Protein AF-A0A938FPZ3-F1 (afdb_monomer)

Secondary structure (DSSP, 8-state):
------PPP-HHHHHHHHHHHHHHTT-S----------HHHHHHHHHHHHTTTTTT-HHHHS-HHHHT-GGGT--

pLDDT: mean 88.5, std 15.42, range [37.59, 98.31]

Mean predicted aligned error: 6.88 Å

Sequence (75 aa):
MKSAEVSSPDKEQYTRSLVDLASRAGLHRVGVARAEVLHRARHALDERKSHGLHNEMQFTFRNPSRSTDPHKTMP

Solvent-accessible surface area (backbone atoms only — not comparable to full-atom values): 4812 Å² total; per-residue (Å²): 135,81,80,76,79,74,71,77,70,56,64,67,60,51,52,50,52,52,50,54,52,39,44,77,74,66,46,92,76,82,86,86,78,79,74,59,67,39,59,73,60,32,51,54,48,52,54,32,47,76,70,64,69,46,80,84,40,55,92,73,61,67,52,40,72,58,80,29,24,54,65,73,80,46,134

Foldseek 3Di:
DDPPPPPDPPVVVVQVVVQVVCVVVPNPDDDDDDQAFPVVLLVVLVVCVVVVNCVPVCVRRVDSRCVRGSVNVPD

Radius of gyration: 18.5 Å; Cα contacts (8 Å, |Δi|>4): 40; chains: 1; bounding box: 32×18×59 Å

Structure (mmCIF, N/CA/C/O backbone):
data_AF-A0A938FPZ3-F1
#
_entry.id   AF-A0A938FPZ3-F1
#
loop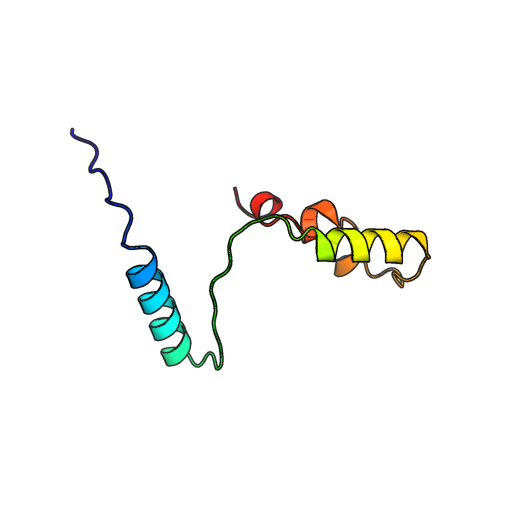_
_atom_site.group_PDB
_atom_site.id
_atom_site.type_symbol
_atom_site.label_atom_id
_atom_site.label_alt_id
_atom_site.label_comp_id
_atom_site.label_asym_id
_atom_site.label_entity_id
_atom_site.label_seq_id
_atom_site.pdbx_PDB_ins_code
_atom_site.Cartn_x
_atom_site.Cartn_y
_atom_site.Cartn_z
_atom_site.occupancy
_atom_site.B_iso_or_equiv
_atom_site.auth_seq_id
_atom_site.auth_comp_id
_atom_site.auth_asym_id
_atom_site.auth_atom_id
_atom_site.pdbx_PDB_model_num
ATOM 1 N N . MET A 1 1 ? 13.698 8.245 36.927 1.00 40.91 1 MET A N 1
ATOM 2 C CA . MET A 1 1 ? 12.432 8.241 36.160 1.00 40.91 1 MET A CA 1
ATOM 3 C C . MET A 1 1 ? 12.427 6.973 35.323 1.00 40.91 1 MET A C 1
ATOM 5 O O . MET A 1 1 ? 13.307 6.819 34.491 1.00 40.91 1 MET A O 1
ATOM 9 N N . LYS A 1 2 ? 11.560 6.007 35.645 1.00 37.59 2 LYS A N 1
ATOM 10 C CA . LYS A 1 2 ? 11.494 4.709 34.961 1.00 37.59 2 LYS A CA 1
ATOM 11 C C . LYS A 1 2 ? 10.625 4.909 33.720 1.00 37.59 2 LYS A C 1
ATOM 13 O O . LYS A 1 2 ? 9.453 5.244 33.870 1.00 37.59 2 LYS A O 1
ATOM 18 N N . SER A 1 3 ? 11.211 4.799 32.531 1.00 44.22 3 SER A N 1
ATOM 19 C CA . SER A 1 3 ? 10.469 4.786 31.271 1.00 44.22 3 SER A CA 1
ATOM 20 C C . SER A 1 3 ? 9.398 3.707 31.375 1.00 44.22 3 SER A C 1
ATOM 22 O O . SER A 1 3 ? 9.725 2.544 31.606 1.00 44.22 3 SER A O 1
ATOM 24 N N . ALA A 1 4 ? 8.128 4.100 31.304 1.00 46.94 4 ALA A N 1
ATOM 25 C CA . ALA A 1 4 ? 7.042 3.142 31.242 1.00 46.94 4 ALA A CA 1
ATOM 26 C C . ALA A 1 4 ? 7.221 2.351 29.943 1.00 46.94 4 ALA A C 1
ATOM 28 O O . ALA A 1 4 ? 7.100 2.913 28.854 1.00 46.94 4 ALA A O 1
ATOM 29 N N . GLU A 1 5 ? 7.566 1.070 30.059 1.00 46.16 5 GLU A N 1
ATOM 30 C CA . GLU A 1 5 ? 7.370 0.115 28.977 1.00 46.16 5 GLU A CA 1
ATOM 31 C C . GLU A 1 5 ? 5.881 0.149 28.644 1.00 46.16 5 GLU A C 1
ATOM 33 O O . GLU A 1 5 ? 5.046 -0.395 29.366 1.00 46.16 5 GLU A O 1
ATOM 38 N N . VAL A 1 6 ? 5.530 0.865 27.577 1.00 54.91 6 VAL A N 1
ATOM 39 C CA . VAL A 1 6 ? 4.211 0.745 26.970 1.00 54.91 6 VAL A CA 1
ATOM 40 C C . VAL A 1 6 ? 4.162 -0.682 26.448 1.00 54.91 6 VAL A C 1
ATOM 42 O O . VAL A 1 6 ? 4.758 -0.984 25.413 1.00 54.91 6 VAL A O 1
ATOM 45 N N . SER A 1 7 ? 3.531 -1.585 27.204 1.00 54.72 7 SER A N 1
ATOM 46 C CA . SER A 1 7 ? 3.305 -2.947 26.738 1.00 54.72 7 SER A CA 1
ATOM 47 C C . SER A 1 7 ? 2.614 -2.837 25.387 1.00 54.72 7 SER A C 1
ATOM 49 O O . SER A 1 7 ? 1.574 -2.177 25.294 1.00 54.72 7 SER A O 1
ATOM 51 N N . SER A 1 8 ? 3.205 -3.422 24.343 1.00 60.78 8 SER A N 1
ATOM 52 C CA . SER A 1 8 ? 2.562 -3.453 23.031 1.00 60.78 8 SER A CA 1
ATOM 53 C C . SER A 1 8 ? 1.136 -3.967 23.228 1.00 60.78 8 SER A C 1
ATOM 55 O O . SER A 1 8 ? 0.985 -5.038 23.823 1.00 60.78 8 SER A O 1
ATOM 57 N N . PRO A 1 9 ? 0.100 -3.217 22.808 1.00 63.59 9 PRO A N 1
ATOM 58 C CA . PRO A 1 9 ? -1.257 -3.720 22.890 1.00 63.59 9 PRO A CA 1
ATOM 59 C C . PRO 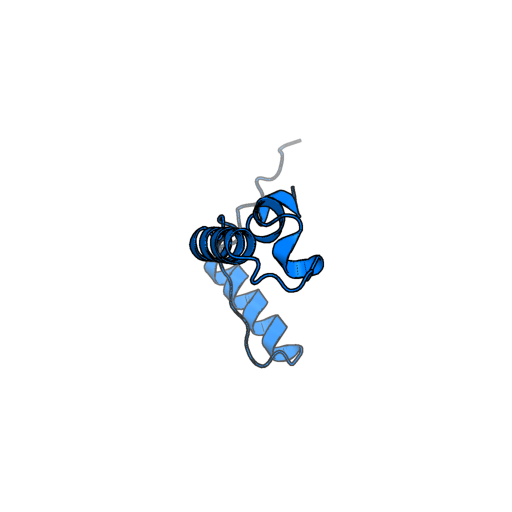A 1 9 ? -1.306 -5.062 22.166 1.00 63.59 9 PRO A C 1
ATOM 61 O O . PRO A 1 9 ? -0.616 -5.250 21.156 1.00 63.59 9 PRO A O 1
ATOM 64 N N . ASP A 1 10 ? -2.106 -5.990 22.687 1.00 88.38 10 ASP A N 1
ATOM 65 C CA . ASP A 1 10 ? -2.405 -7.222 21.971 1.00 88.38 10 ASP A CA 1
ATOM 66 C C . ASP A 1 10 ? -2.838 -6.841 20.547 1.00 88.38 10 ASP A C 1
ATOM 68 O O . ASP A 1 10 ? -3.842 -6.150 20.343 1.00 88.38 10 ASP A O 1
ATOM 72 N N . LYS A 1 11 ? -2.026 -7.232 19.557 1.00 88.31 11 LYS A N 1
ATOM 73 C CA . LYS A 1 11 ? -2.203 -6.839 18.154 1.00 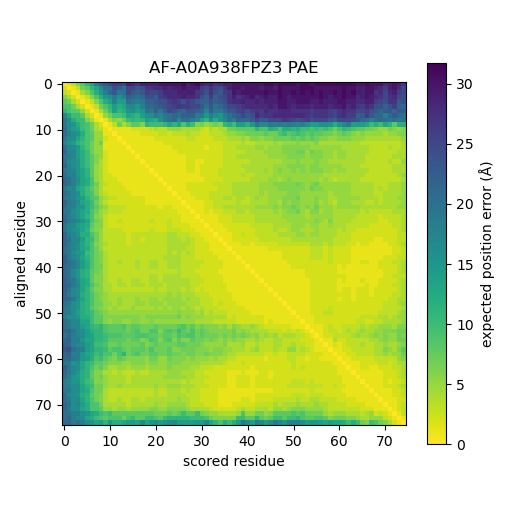88.31 11 LYS A CA 1
ATOM 74 C C . LYS A 1 11 ? -3.571 -7.271 17.641 1.00 88.31 11 LYS A C 1
ATOM 76 O O . LYS A 1 11 ? -4.148 -6.580 16.800 1.00 88.31 11 LYS A O 1
ATOM 81 N N . GLU A 1 12 ? -4.107 -8.374 18.157 1.00 90.88 12 GLU A N 1
ATOM 82 C CA . GLU A 1 12 ? -5.432 -8.869 17.803 1.00 90.88 12 GLU A CA 1
ATOM 83 C C . GLU A 1 12 ? -6.531 -7.998 18.405 1.00 90.88 12 GLU A C 1
ATOM 85 O O . GLU A 1 12 ? -7.501 -7.654 17.725 1.00 90.88 12 GLU A O 1
ATOM 90 N N . GLN A 1 13 ? -6.390 -7.603 19.671 1.00 94.38 13 GLN A N 1
ATOM 91 C CA . GLN A 1 13 ? -7.312 -6.666 20.308 1.00 94.38 13 GLN A CA 1
ATOM 92 C C . GLN A 1 13 ? -7.290 -5.299 19.615 1.00 94.38 13 GLN A C 1
ATOM 94 O O . GLN A 1 13 ? -8.348 -4.744 19.310 1.00 94.38 13 GLN A O 1
ATOM 99 N N . TYR A 1 14 ? -6.102 -4.783 19.300 1.00 94.38 14 TYR A N 1
ATOM 100 C CA . TYR A 1 14 ? -5.957 -3.519 18.591 1.00 94.38 14 TYR A CA 1
ATOM 101 C C . TYR A 1 14 ? -6.576 -3.587 17.191 1.00 94.38 14 TYR A C 1
ATOM 103 O O . TYR A 1 14 ? -7.397 -2.739 16.840 1.00 94.38 14 TYR A O 1
ATOM 111 N N . THR A 1 15 ? -6.288 -4.645 16.428 1.00 95.06 15 THR A N 1
ATOM 112 C CA . THR A 1 15 ? -6.890 -4.871 15.105 1.00 95.06 15 THR A CA 1
ATOM 113 C C . THR A 1 15 ? -8.415 -4.916 15.186 1.00 95.06 15 THR A C 1
ATOM 115 O O . THR A 1 15 ? -9.088 -4.248 14.402 1.00 95.06 15 THR A O 1
ATOM 118 N N . ARG A 1 16 ? -8.980 -5.631 16.170 1.00 95.62 16 ARG A N 1
ATOM 119 C CA . ARG A 1 16 ? -10.434 -5.660 16.395 1.00 95.62 16 ARG A CA 1
ATOM 120 C C . ARG A 1 16 ? -11.003 -4.269 16.663 1.00 95.62 16 ARG A C 1
ATOM 122 O O . ARG A 1 16 ? -12.017 -3.918 16.067 1.00 95.62 16 ARG A O 1
ATOM 129 N N . SER A 1 17 ? -10.340 -3.465 17.496 1.00 96.00 17 SER A N 1
ATOM 130 C CA . SER A 1 17 ? -10.793 -2.099 17.799 1.00 96.00 17 SER A CA 1
ATOM 131 C C . SER A 1 17 ? -10.828 -1.197 16.558 1.00 96.00 17 SER A C 1
ATOM 133 O O . SER A 1 17 ? -11.774 -0.428 16.384 1.00 96.00 17 SER A O 1
ATOM 135 N N . LEU A 1 18 ? -9.849 -1.337 15.654 1.00 96.25 18 LEU A N 1
ATOM 136 C CA . LEU A 1 18 ? -9.807 -0.593 14.395 1.00 96.25 18 LEU A CA 1
ATOM 137 C C . LEU A 1 18 ? -10.937 -1.007 13.450 1.00 96.25 18 LEU A C 1
ATOM 139 O O . LEU A 1 18 ? -11.568 -0.147 12.840 1.00 96.25 18 LEU A O 1
ATOM 143 N N . VAL A 1 19 ? -11.214 -2.309 13.342 1.00 96.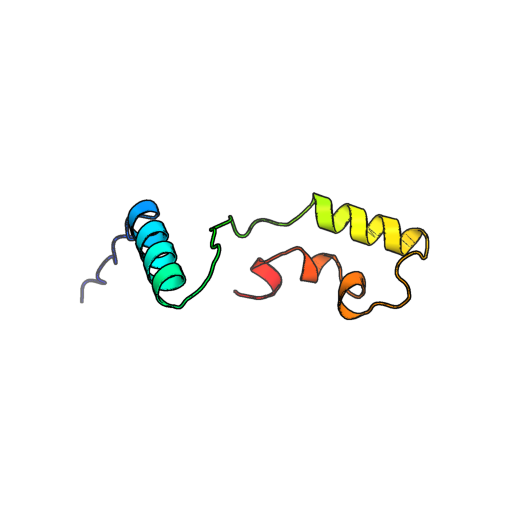50 19 VAL A N 1
ATOM 144 C CA . VAL A 1 19 ? -12.295 -2.833 12.490 1.00 96.50 19 VAL A CA 1
ATOM 145 C C . VAL A 1 19 ? -13.667 -2.352 12.970 1.00 96.50 19 VAL A C 1
ATOM 147 O O . VAL A 1 19 ? -14.506 -1.942 12.165 1.00 96.50 19 VAL A O 1
ATOM 150 N N . ASP A 1 20 ? -13.882 -2.360 14.282 1.00 96.50 20 ASP A N 1
ATOM 151 C CA . ASP A 1 20 ? -15.111 -1.892 14.921 1.00 96.50 20 ASP A CA 1
ATOM 152 C C . ASP A 1 20 ? -15.305 -0.374 14.743 1.00 96.50 20 ASP A C 1
ATOM 154 O O . ASP A 1 20 ? -16.367 0.084 14.315 1.00 96.50 20 ASP A O 1
ATOM 158 N N . LEU A 1 21 ? -14.247 0.419 14.960 1.00 97.88 21 LEU A N 1
ATOM 159 C CA . LEU A 1 21 ? -14.248 1.856 14.670 1.00 97.88 21 LEU A CA 1
ATOM 160 C C . LEU A 1 21 ? -14.588 2.147 13.200 1.00 97.88 21 LEU A C 1
ATOM 162 O O . LEU A 1 21 ? -15.475 2.954 12.925 1.00 97.88 21 LEU A O 1
ATOM 166 N N . ALA A 1 22 ? -13.906 1.480 12.268 1.00 97.88 22 ALA A N 1
ATOM 167 C CA . ALA A 1 22 ? -14.114 1.629 10.830 1.00 97.88 22 ALA A CA 1
ATOM 168 C C . ALA A 1 22 ? -15.563 1.333 10.419 1.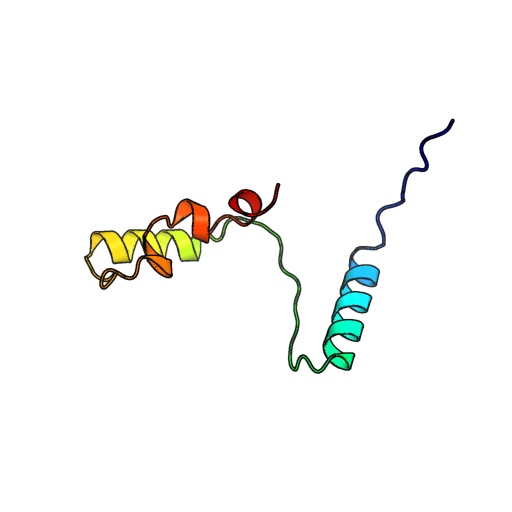00 97.88 22 ALA A C 1
ATOM 170 O O . ALA A 1 22 ? -16.164 2.101 9.666 1.00 97.88 22 ALA A O 1
ATOM 171 N N . SER A 1 23 ? -16.135 0.251 10.949 1.00 96.94 23 SER A N 1
ATOM 172 C CA . SER A 1 23 ? -17.511 -0.157 10.650 1.00 96.94 23 SER A CA 1
ATOM 173 C C . SER A 1 23 ? -18.521 0.879 11.148 1.00 96.94 23 SER A C 1
ATOM 175 O O . SER A 1 23 ? -19.405 1.287 10.398 1.00 96.94 23 SER A O 1
ATOM 177 N N . ARG A 1 24 ? -18.353 1.385 12.380 1.00 98.12 24 ARG A N 1
ATOM 178 C CA . ARG A 1 24 ? -19.196 2.466 12.928 1.00 98.12 24 ARG A CA 1
ATOM 179 C C . ARG A 1 24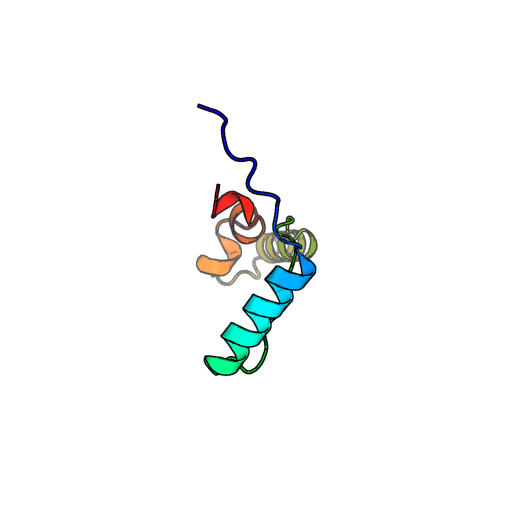 ? -19.058 3.784 12.169 1.00 98.12 24 ARG A C 1
ATOM 181 O O . ARG A 1 24 ? -20.017 4.545 12.106 1.00 98.12 24 ARG A O 1
ATOM 188 N N . ALA A 1 25 ? -17.891 4.042 11.585 1.00 98.25 25 ALA A N 1
ATOM 189 C CA . ALA A 1 25 ? -17.651 5.200 10.727 1.00 98.25 25 ALA A CA 1
ATOM 190 C C . ALA A 1 25 ? -18.245 5.049 9.309 1.00 98.25 25 ALA A C 1
ATOM 192 O O . ALA A 1 25 ? -18.158 5.982 8.514 1.00 98.25 25 ALA A O 1
ATOM 193 N N . GLY A 1 26 ? -18.843 3.897 8.976 1.00 98.31 26 GLY A N 1
ATOM 194 C CA . GLY A 1 26 ? -19.503 3.651 7.692 1.00 98.31 26 GLY A CA 1
ATOM 195 C C . GLY A 1 26 ? -18.637 2.963 6.633 1.00 98.31 26 GLY A C 1
ATOM 196 O O . GLY A 1 26 ? -19.066 2.848 5.484 1.00 98.31 26 GLY A O 1
ATOM 197 N N . LEU A 1 27 ? -17.436 2.475 6.975 1.00 98.00 27 LEU A N 1
ATOM 198 C CA . LEU A 1 27 ? -16.646 1.668 6.041 1.00 98.00 27 LEU A CA 1
ATOM 199 C C . LEU A 1 27 ? -17.298 0.294 5.848 1.00 98.00 27 LEU A C 1
ATOM 201 O O . LEU A 1 27 ? -17.426 -0.485 6.787 1.00 98.00 27 LEU A O 1
ATOM 205 N N . HIS A 1 28 ? -17.663 -0.027 4.603 1.00 96.88 28 HIS A N 1
ATOM 206 C CA . HIS A 1 28 ? -18.315 -1.299 4.271 1.00 96.88 28 HIS A CA 1
ATOM 207 C C . HIS A 1 28 ? -17.392 -2.513 4.470 1.00 96.88 28 HIS A C 1
ATOM 209 O O . HIS A 1 28 ? -17.852 -3.596 4.828 1.00 96.88 28 HIS A O 1
ATOM 215 N N . ARG A 1 29 ? -16.084 -2.351 4.222 1.00 96.00 29 ARG A N 1
ATOM 216 C CA . ARG A 1 29 ? -15.059 -3.386 4.416 1.00 96.00 29 ARG A CA 1
ATOM 217 C C . ARG A 1 29 ? -13.747 -2.756 4.859 1.00 96.00 29 ARG A C 1
ATOM 219 O O . ARG A 1 29 ? -13.341 -1.720 4.343 1.00 96.00 29 ARG A O 1
ATOM 226 N N . VAL A 1 30 ? -13.069 -3.435 5.773 1.00 96.12 30 VAL A N 1
ATOM 227 C CA . VAL A 1 30 ? -11.768 -3.046 6.317 1.00 96.12 30 VAL A CA 1
ATOM 228 C C . VAL A 1 30 ? -10.939 -4.304 6.565 1.00 96.12 30 VAL A C 1
ATOM 230 O O . VAL A 1 30 ? -11.484 -5.373 6.845 1.00 96.12 30 VAL A O 1
ATOM 233 N N . GLY A 1 31 ? -9.622 -4.187 6.432 1.00 93.38 31 GLY A N 1
ATOM 234 C CA . GLY A 1 31 ? -8.671 -5.254 6.711 1.00 93.38 31 GLY A CA 1
ATOM 235 C C . GLY A 1 31 ? -7.315 -4.676 7.099 1.00 93.38 31 GLY A C 1
ATOM 236 O O . GLY A 1 31 ? -7.043 -3.501 6.860 1.00 93.38 31 GLY A O 1
ATOM 237 N N . VAL A 1 32 ? -6.470 -5.513 7.696 1.00 93.38 32 VAL A N 1
ATOM 238 C CA . VAL A 1 32 ? -5.102 -5.162 8.088 1.00 93.38 32 VAL A CA 1
ATOM 239 C C . VAL A 1 32 ? -4.140 -6.083 7.347 1.00 93.38 32 VAL A C 1
ATOM 241 O O . VAL A 1 32 ? -4.372 -7.286 7.254 1.00 93.38 32 VAL A O 1
ATOM 244 N N . ALA A 1 33 ? -3.066 -5.512 6.809 1.00 93.06 33 ALA A N 1
ATOM 245 C CA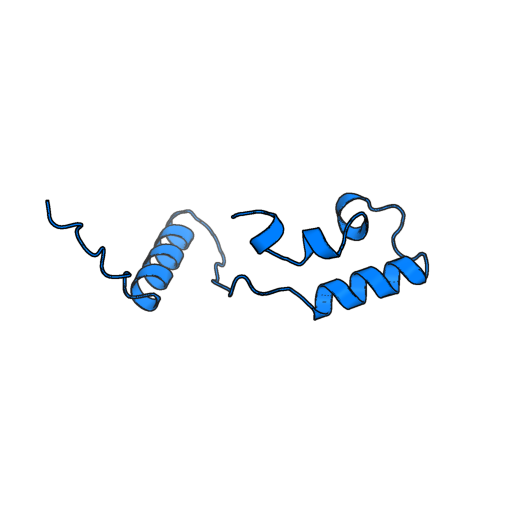 . ALA A 1 33 ? -2.010 -6.237 6.115 1.00 93.06 33 ALA A CA 1
ATOM 246 C C . ALA A 1 33 ? -0.643 -5.833 6.672 1.00 93.06 33 ALA A C 1
ATOM 248 O O . ALA A 1 33 ? -0.483 -4.761 7.258 1.00 93.06 33 ALA A O 1
ATOM 249 N N . ARG A 1 34 ? 0.353 -6.700 6.486 1.00 91.88 34 ARG A N 1
ATOM 250 C CA . ARG A 1 34 ? 1.739 -6.390 6.849 1.00 91.88 34 ARG A CA 1
ATOM 251 C C . ARG A 1 34 ? 2.306 -5.338 5.895 1.00 91.88 34 ARG A C 1
ATOM 253 O O . ARG A 1 34 ? 1.978 -5.341 4.712 1.00 91.88 34 ARG A O 1
ATOM 260 N N . ALA A 1 35 ? 3.203 -4.496 6.398 1.00 93.81 35 ALA A N 1
ATOM 261 C CA . ALA A 1 35 ? 3.866 -3.432 5.637 1.00 93.81 35 ALA A CA 1
ATOM 262 C C . ALA A 1 35 ? 5.020 -3.936 4.742 1.00 93.81 35 ALA A C 1
ATOM 264 O O . ALA A 1 35 ? 5.958 -3.203 4.452 1.00 93.81 35 ALA A O 1
ATOM 265 N N . GLU A 1 36 ? 4.974 -5.195 4.310 1.00 95.88 36 GLU A N 1
ATOM 266 C CA . GLU A 1 36 ? 6.024 -5.774 3.476 1.00 95.88 36 GLU A CA 1
ATOM 267 C C . GLU A 1 36 ? 6.004 -5.225 2.051 1.00 95.88 36 GLU A C 1
ATOM 269 O O . GLU A 1 36 ? 4.991 -4.729 1.557 1.00 95.88 36 GLU A O 1
ATOM 274 N N . VAL A 1 37 ? 7.128 -5.392 1.358 1.00 96.25 37 VAL A N 1
ATOM 275 C CA . VAL A 1 37 ? 7.247 -5.073 -0.062 1.00 96.25 37 VAL A CA 1
ATOM 276 C C . VAL A 1 37 ? 6.284 -5.919 -0.901 1.00 96.25 37 VAL A C 1
ATOM 278 O O . VAL A 1 37 ? 6.278 -7.150 -0.851 1.00 96.25 37 VAL A O 1
ATOM 281 N N . LEU A 1 38 ? 5.530 -5.255 -1.777 1.00 96.94 38 LEU A N 1
ATOM 282 C CA . LEU A 1 38 ? 4.586 -5.879 -2.699 1.00 96.94 38 LEU A CA 1
ATOM 283 C C . LEU A 1 38 ? 5.312 -6.403 -3.955 1.00 96.94 38 LEU A C 1
ATOM 285 O O . LEU A 1 38 ? 5.121 -5.893 -5.061 1.00 96.94 38 LEU A O 1
ATOM 289 N N . HIS A 1 39 ? 6.145 -7.437 -3.801 1.00 97.69 39 HIS A N 1
ATOM 290 C CA . HIS A 1 39 ? 7.011 -7.964 -4.871 1.00 97.69 39 HIS A CA 1
ATOM 291 C C . HIS A 1 39 ? 6.265 -8.347 -6.154 1.00 97.69 39 HIS A C 1
ATOM 293 O O . HIS A 1 39 ? 6.700 -7.986 -7.247 1.00 97.69 39 HIS A O 1
ATOM 299 N N . ARG A 1 40 ? 5.114 -9.023 -6.034 1.00 97.88 40 ARG A N 1
ATOM 300 C CA . ARG A 1 40 ? 4.289 -9.402 -7.193 1.00 97.88 40 ARG A CA 1
ATOM 301 C C . ARG A 1 40 ? 3.855 -8.176 -8.002 1.00 97.88 40 ARG A C 1
ATOM 303 O O . ARG A 1 40 ? 3.929 -8.192 -9.227 1.00 97.88 40 ARG A O 1
ATOM 310 N N . ALA A 1 41 ? 3.401 -7.122 -7.322 1.00 97.06 41 ALA A N 1
ATOM 311 C CA . ALA A 1 41 ? 2.976 -5.892 -7.982 1.00 97.06 41 ALA A CA 1
ATOM 312 C C . ALA A 1 41 ? 4.168 -5.176 -8.628 1.00 97.06 41 ALA A C 1
ATOM 314 O O . ALA A 1 41 ? 4.062 -4.740 -9.769 1.00 97.06 41 ALA A O 1
ATOM 315 N N . ARG A 1 42 ? 5.315 -5.118 -7.938 1.00 97.38 42 ARG A N 1
ATOM 316 C CA . ARG A 1 42 ? 6.549 -4.518 -8.464 1.00 97.38 42 ARG A CA 1
ATOM 317 C C . ARG A 1 42 ? 6.976 -5.163 -9.778 1.00 97.38 42 ARG A C 1
ATOM 319 O O . ARG A 1 42 ? 7.133 -4.453 -10.762 1.00 97.38 42 ARG A O 1
ATOM 326 N N . HIS A 1 43 ? 7.066 -6.494 -9.804 1.00 98.19 43 HIS A N 1
ATOM 327 C CA . HIS A 1 43 ? 7.431 -7.238 -11.009 1.00 98.19 43 HIS A CA 1
ATOM 328 C C . HIS A 1 43 ? 6.495 -6.917 -12.179 1.00 98.19 43 HIS A C 1
ATOM 330 O O . HIS A 1 43 ? 6.954 -6.579 -13.263 1.00 98.19 43 HIS A O 1
ATOM 336 N N . ALA A 1 44 ? 5.178 -6.952 -11.949 1.00 97.31 44 ALA A N 1
ATOM 337 C CA . ALA A 1 44 ? 4.199 -6.650 -12.991 1.00 97.31 44 ALA A CA 1
ATOM 338 C C . ALA A 1 44 ? 4.302 -5.201 -13.504 1.00 97.31 44 ALA A C 1
ATOM 340 O O . ALA A 1 44 ? 4.086 -4.946 -14.688 1.00 97.31 44 ALA A O 1
ATOM 341 N N . LEU A 1 45 ? 4.621 -4.239 -12.631 1.00 96.56 45 LEU A N 1
ATOM 342 C CA . LEU A 1 45 ? 4.831 -2.848 -13.036 1.00 96.56 45 LEU A CA 1
ATOM 343 C C . LEU A 1 45 ? 6.084 -2.696 -13.903 1.00 96.56 45 LEU A C 1
ATOM 345 O O . LEU A 1 45 ? 6.019 -2.034 -14.941 1.00 96.56 45 LEU A O 1
ATOM 349 N N . ASP A 1 46 ? 7.194 -3.313 -13.498 1.00 96.62 46 ASP A N 1
ATOM 350 C CA . ASP A 1 46 ? 8.464 -3.258 -14.224 1.00 96.62 46 ASP A CA 1
ATOM 351 C C . ASP A 1 46 ? 8.358 -3.949 -15.594 1.00 96.62 46 ASP A C 1
ATOM 353 O O . ASP A 1 46 ? 8.749 -3.370 -16.607 1.00 96.62 46 ASP A O 1
ATOM 357 N N . G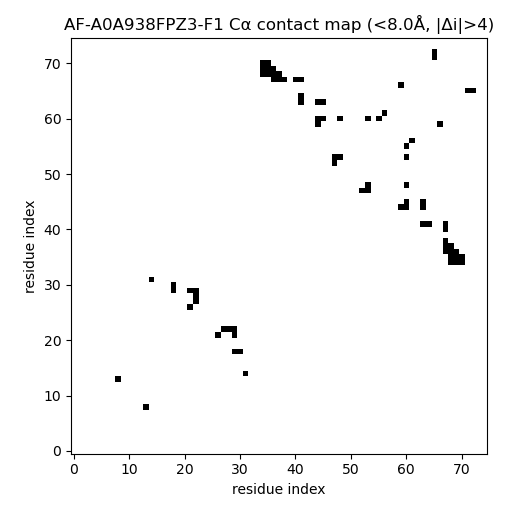LU A 1 47 ? 7.735 -5.129 -15.650 1.00 97.38 47 GLU A N 1
ATOM 358 C CA . GLU A 1 47 ? 7.479 -5.880 -16.887 1.00 97.38 47 GLU A CA 1
ATOM 359 C C . GLU A 1 47 ? 6.584 -5.099 -17.861 1.00 97.38 47 GLU A C 1
ATOM 361 O O . GLU A 1 47 ? 6.875 -4.957 -19.047 1.00 97.38 47 GLU A O 1
ATOM 366 N N . ARG A 1 48 ? 5.486 -4.510 -17.377 1.00 96.94 48 ARG A N 1
ATOM 367 C CA . ARG A 1 48 ? 4.623 -3.692 -18.242 1.00 96.94 48 ARG A CA 1
ATOM 368 C C . ARG A 1 48 ? 5.339 -2.447 -18.749 1.00 96.94 48 ARG A C 1
ATOM 370 O O . ARG A 1 48 ? 5.095 -2.025 -19.878 1.00 96.94 48 ARG A O 1
ATOM 377 N N . LYS A 1 49 ? 6.201 -1.844 -17.927 1.00 95.44 49 LYS A N 1
ATOM 378 C CA . LYS A 1 49 ? 6.990 -0.676 -18.320 1.00 95.44 49 LYS A CA 1
ATOM 379 C C . LYS A 1 49 ? 8.007 -1.036 -19.402 1.00 95.44 49 LYS A C 1
ATOM 381 O O . LYS A 1 49 ? 8.104 -0.284 -20.368 1.00 95.44 49 LYS A O 1
ATOM 386 N N . SER A 1 50 ? 8.698 -2.175 -19.285 1.00 96.12 50 SER A N 1
ATOM 387 C CA . SER A 1 50 ? 9.657 -2.636 -20.301 1.00 96.12 50 SER A CA 1
ATOM 388 C C . SER A 1 50 ? 8.986 -2.947 -21.643 1.00 96.12 50 SER A C 1
ATOM 390 O O . SER A 1 50 ? 9.574 -2.689 -22.687 1.00 96.12 50 SER A O 1
ATOM 392 N N . HIS A 1 51 ? 7.729 -3.399 -21.631 1.00 97.44 51 HIS A N 1
ATOM 393 C CA . HIS A 1 51 ? 6.919 -3.598 -22.839 1.00 97.44 51 HIS A CA 1
ATOM 394 C C . HIS A 1 51 ? 6.254 -2.316 -23.381 1.00 97.44 51 HIS A C 1
ATOM 396 O O . HIS A 1 51 ? 5.466 -2.387 -24.320 1.00 97.44 51 HIS A O 1
ATOM 402 N N . GLY A 1 52 ? 6.493 -1.142 -22.784 1.00 96.06 52 GLY A N 1
ATOM 403 C CA . GLY A 1 52 ? 5.842 0.105 -23.207 1.00 96.06 52 GLY A CA 1
ATOM 404 C C . GLY A 1 52 ? 4.350 0.206 -22.845 1.00 96.06 52 GLY A C 1
ATOM 405 O O . GLY A 1 52 ? 3.694 1.180 -23.197 1.00 96.06 52 GLY A O 1
ATOM 406 N N . LEU A 1 53 ? 3.804 -0.727 -22.058 1.00 96.19 53 LEU A N 1
ATOM 407 C CA . LEU A 1 53 ? 2.375 -0.839 -21.709 1.00 96.19 53 LEU A CA 1
ATOM 408 C C . LEU A 1 53 ? 1.950 0.030 -20.510 1.00 96.19 53 LEU A C 1
ATOM 410 O O . LEU A 1 53 ? 0.996 -0.295 -19.787 1.00 96.19 53 LEU A O 1
ATOM 414 N N . HIS A 1 54 ? 2.685 1.111 -20.260 1.00 93.38 54 HIS A N 1
ATOM 415 C CA . HIS A 1 54 ? 2.490 1.987 -19.107 1.00 93.38 54 HIS A CA 1
ATOM 416 C C . HIS A 1 54 ? 1.663 3.238 -19.428 1.00 93.38 54 HIS A C 1
ATOM 418 O O . HIS A 1 54 ? 1.264 3.930 -18.494 1.00 93.38 54 HIS A O 1
ATOM 424 N N . ASN A 1 55 ? 1.382 3.506 -20.713 1.00 92.81 55 ASN A N 1
ATOM 425 C CA . ASN A 1 55 ? 0.551 4.622 -21.189 1.00 92.81 55 ASN A CA 1
ATOM 426 C C . ASN A 1 55 ? 0.889 5.961 -20.505 1.00 92.81 55 ASN A C 1
ATOM 428 O O . ASN A 1 55 ? -0.000 6.678 -20.057 1.00 92.81 55 ASN A O 1
ATOM 432 N N . GLU A 1 56 ? 2.185 6.212 -20.289 1.00 91.56 56 GLU A N 1
ATOM 433 C CA . GLU A 1 56 ? 2.708 7.399 -19.597 1.00 91.56 56 GLU A CA 1
ATOM 434 C C . GLU A 1 56 ? 2.134 7.653 -18.186 1.00 91.56 56 GLU A C 1
ATOM 436 O O . GLU A 1 56 ? 2.348 8.723 -17.618 1.00 91.56 56 GLU A O 1
ATOM 441 N N . MET A 1 57 ? 1.455 6.676 -17.569 1.00 91.44 57 MET A N 1
ATOM 442 C CA . MET A 1 57 ? 0.788 6.819 -16.272 1.00 91.44 57 MET A CA 1
ATOM 443 C C . MET A 1 57 ? 1.809 7.002 -15.140 1.00 91.44 57 MET A C 1
ATOM 445 O O . MET A 1 57 ? 2.201 6.054 -14.452 1.00 91.44 57 MET A O 1
ATOM 449 N N . GLN A 1 58 ? 2.227 8.247 -14.915 1.00 89.12 58 GLN A N 1
ATOM 450 C CA . GLN A 1 58 ? 3.272 8.603 -13.953 1.00 89.12 58 GLN A CA 1
ATOM 451 C C . GLN A 1 58 ? 2.893 8.274 -12.506 1.00 89.12 58 GLN A C 1
ATOM 453 O O . GLN A 1 58 ? 3.766 7.944 -11.704 1.00 89.12 58 GLN A O 1
ATOM 458 N N . PHE A 1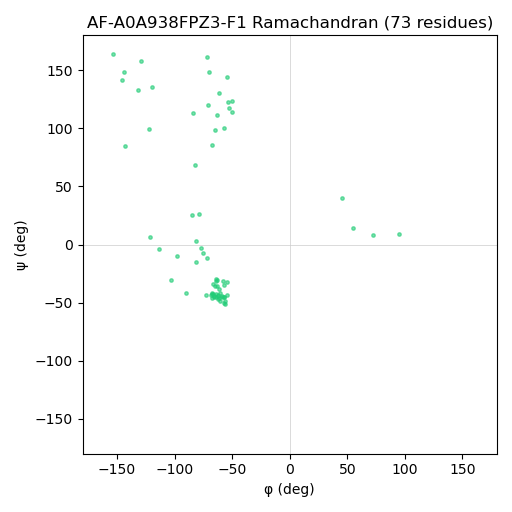 59 ? 1.605 8.316 -12.157 1.00 84.81 59 PHE A N 1
ATOM 459 C CA . PHE A 1 59 ? 1.158 7.924 -10.819 1.00 84.81 59 PHE A CA 1
ATOM 460 C C . PHE A 1 59 ? 1.505 6.456 -10.514 1.00 84.81 59 PHE A C 1
ATOM 462 O O . PHE A 1 59 ? 2.007 6.147 -9.434 1.00 84.81 59 PHE A O 1
ATOM 469 N N . THR A 1 60 ? 1.319 5.576 -11.501 1.00 85.69 60 THR A N 1
ATOM 470 C CA . THR A 1 60 ? 1.471 4.123 -11.359 1.00 85.69 60 THR A CA 1
ATOM 471 C C . THR A 1 60 ? 2.899 3.641 -11.664 1.00 85.69 60 THR A C 1
ATOM 473 O O . THR A 1 60 ? 3.431 2.809 -10.932 1.00 85.69 60 THR A O 1
ATOM 476 N N . PHE A 1 61 ? 3.551 4.176 -12.708 1.00 92.88 61 PHE A N 1
ATOM 477 C CA . PHE A 1 61 ? 4.786 3.607 -13.287 1.00 92.88 61 PHE A CA 1
ATOM 478 C C . PHE A 1 61 ? 6.057 4.460 -13.129 1.00 92.88 61 PHE A C 1
ATOM 480 O O . PHE A 1 61 ? 7.146 4.016 -13.519 1.00 92.88 61 PHE A O 1
ATOM 487 N N . ARG A 1 62 ? 5.976 5.679 -12.570 1.00 92.81 62 ARG A N 1
ATOM 488 C CA . ARG A 1 62 ? 7.152 6.569 -12.457 1.00 92.81 62 ARG A CA 1
ATOM 489 C C . ARG A 1 62 ? 8.267 5.944 -11.623 1.00 92.81 62 ARG A C 1
ATOM 491 O O . ARG A 1 62 ? 9.415 5.930 -12.055 1.00 92.81 62 ARG A O 1
ATOM 498 N N . ASN A 1 63 ? 7.926 5.412 -10.450 1.00 93.38 63 ASN A N 1
ATOM 499 C CA . ASN A 1 63 ? 8.882 4.768 -9.550 1.00 93.38 63 ASN A CA 1
ATOM 500 C C . ASN A 1 63 ? 8.248 3.545 -8.852 1.00 93.38 63 ASN A C 1
ATOM 502 O O . ASN A 1 63 ? 7.758 3.688 -7.727 1.00 93.38 63 ASN A O 1
ATOM 506 N N . PRO A 1 64 ? 8.263 2.361 -9.501 1.00 94.44 64 PRO A N 1
ATOM 507 C CA . PRO A 1 64 ? 7.686 1.129 -8.960 1.00 94.44 64 PRO A CA 1
ATOM 508 C C . PRO A 1 64 ? 8.261 0.715 -7.604 1.00 94.44 64 PRO A C 1
ATOM 510 O O . PRO A 1 64 ? 7.525 0.224 -6.752 1.00 94.44 64 PRO A O 1
ATOM 513 N N . SER A 1 65 ? 9.554 0.959 -7.353 1.00 93.94 65 SER A N 1
ATOM 514 C CA . SER A 1 65 ? 10.167 0.629 -6.059 1.00 93.94 65 SER A CA 1
ATOM 515 C C . SER A 1 65 ? 9.520 1.403 -4.907 1.00 93.94 65 SER A C 1
ATOM 517 O O . SER A 1 65 ? 9.178 0.805 -3.892 1.00 93.94 65 SER A O 1
ATOM 519 N N . ARG A 1 66 ? 9.261 2.703 -5.100 1.00 92.62 66 ARG A N 1
ATOM 520 C CA . ARG A 1 66 ? 8.575 3.555 -4.121 1.00 92.62 66 ARG A CA 1
ATOM 521 C C . ARG A 1 66 ? 7.100 3.182 -3.958 1.00 92.62 66 ARG A C 1
ATOM 523 O O . ARG A 1 66 ? 6.615 3.170 -2.837 1.00 92.62 66 ARG A O 1
ATOM 530 N N . SER A 1 67 ? 6.368 2.918 -5.044 1.00 91.94 67 SER A N 1
ATOM 531 C CA . SER A 1 67 ? 4.920 2.641 -4.974 1.00 91.94 67 SER A CA 1
ATOM 532 C C . SER A 1 67 ? 4.572 1.245 -4.443 1.00 91.94 67 SER A C 1
ATOM 534 O O . SER A 1 67 ? 3.400 0.965 -4.206 1.00 91.94 67 SER A O 1
ATOM 536 N N . THR A 1 68 ? 5.566 0.376 -4.241 1.00 95.25 68 THR A N 1
ATOM 537 C CA . THR A 1 68 ? 5.379 -1.009 -3.767 1.00 95.25 68 THR A CA 1
ATOM 538 C C . THR A 1 68 ? 6.117 -1.316 -2.468 1.00 95.25 68 THR A C 1
ATOM 540 O O . THR A 1 68 ? 6.154 -2.470 -2.048 1.00 95.25 68 THR A O 1
ATOM 543 N N . ASP A 1 69 ? 6.720 -0.312 -1.836 1.00 95.12 69 ASP A N 1
ATOM 544 C CA . ASP A 1 69 ? 7.428 -0.443 -0.566 1.00 95.12 69 ASP A CA 1
ATOM 545 C C . ASP A 1 69 ? 6.803 0.513 0.464 1.00 95.12 69 ASP A C 1
ATOM 547 O O . ASP A 1 69 ? 7.085 1.718 0.432 1.00 95.12 69 ASP A O 1
ATOM 551 N N . PRO A 1 70 ? 5.927 0.012 1.359 1.00 94.12 70 PRO A N 1
ATOM 552 C CA . PRO A 1 70 ? 5.273 0.837 2.374 1.00 94.12 70 PRO A CA 1
ATOM 553 C C . PRO A 1 70 ? 6.257 1.636 3.248 1.00 94.12 70 PRO A C 1
ATOM 555 O O . PRO A 1 70 ? 5.969 2.785 3.588 1.00 94.12 70 PRO A O 1
ATOM 558 N N . HIS A 1 71 ? 7.454 1.096 3.514 1.00 94.19 71 HIS A N 1
ATOM 559 C CA . HIS A 1 71 ? 8.498 1.751 4.314 1.00 94.19 71 HIS A CA 1
ATOM 560 C C . HIS A 1 71 ? 9.169 2.939 3.605 1.00 94.19 71 HIS A C 1
ATOM 562 O O . HIS A 1 71 ? 9.899 3.709 4.222 1.00 94.19 71 HIS A O 1
ATOM 568 N N . LYS A 1 72 ? 8.940 3.133 2.298 1.00 90.56 72 LYS A N 1
ATOM 569 C CA . LYS A 1 72 ? 9.416 4.331 1.579 1.00 90.56 72 LYS A CA 1
ATOM 570 C C . LYS A 1 72 ? 8.507 5.542 1.764 1.00 90.56 72 LYS A C 1
ATOM 572 O O . LYS A 1 72 ? 8.910 6.643 1.395 1.00 90.56 72 LYS A O 1
ATOM 577 N N . THR A 1 73 ? 7.287 5.343 2.261 1.00 83.06 73 THR A N 1
ATOM 578 C CA . THR A 1 73 ? 6.294 6.419 2.417 1.00 83.06 73 THR A CA 1
ATOM 579 C C . THR A 1 73 ? 6.174 6.886 3.865 1.00 83.06 73 THR A C 1
ATOM 581 O O . THR A 1 73 ? 5.902 8.060 4.093 1.00 83.06 73 THR A O 1
ATOM 584 N N . MET A 1 74 ? 6.412 5.995 4.826 1.00 76.44 74 MET A N 1
ATOM 585 C CA . MET A 1 74 ? 6.382 6.287 6.258 1.00 76.44 74 MET A CA 1
ATOM 586 C C . MET A 1 74 ? 7.654 5.710 6.904 1.00 76.44 74 MET A C 1
ATOM 588 O O . MET A 1 74 ? 7.983 4.566 6.575 1.00 76.44 74 MET A O 1
ATOM 592 N N . PRO A 1 75 ? 8.373 6.479 7.748 1.00 62.38 75 PRO A N 1
ATOM 593 C CA . PRO A 1 75 ? 9.554 5.998 8.467 1.00 62.38 75 PRO A CA 1
ATOM 594 C C . PRO A 1 75 ? 9.226 4.881 9.465 1.00 62.38 75 PRO A C 1
ATOM 596 O O . PRO A 1 75 ? 8.090 4.867 9.997 1.00 62.38 75 PRO A O 1
#